Protein AF-A0AAV8XMN3-F1 (afdb_monomer_lite)

Secondary structure (DSSP, 8-state):
--HHHHHHHHHHHHHHHH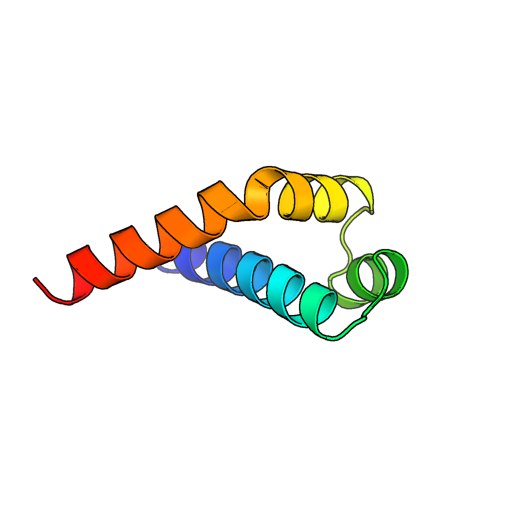HTT--HHHHHHHHT--HHHHHHHHHTHHHHHHHHHHHHHHHT-

pLDDT: mean 85.84, std 10.4, range [52.5, 93.94]

InterPro domains:
  IPR007889 DNA binding HTH domain, Psq-type [PF04218] (9-50)
  IPR009057 Homedomain-like superfamily [SSF46689] (8-53)

Radius of gyration: 12.4 Å; chains: 1; bounding box: 22×21×35 Å

Sequence (61 aa):
MRQLNEKIKQKLQVIEYLKNGMKNKDLSEKYKVHHSAISKIIHNKGKILQHKETMEKIRRK

Structure (mmCIF, N/CA/C/O backbone):
data_AF-A0AAV8XMN3-F1
#
_entry.id   AF-A0AAV8XMN3-F1
#
loop_
_atom_site.group_PDB
_atom_site.id
_atom_site.type_symbol
_atom_site.label_atom_id
_atom_site.label_alt_id
_atom_site.label_comp_id
_atom_site.label_asym_id
_atom_site.label_entity_id
_atom_site.label_seq_id
_atom_site.pdbx_PDB_ins_code
_atom_site.Cartn_x
_atom_site.Cartn_y
_atom_site.Cartn_z
_atom_site.occupancy
_atom_site.B_iso_or_equiv
_atom_site.auth_seq_id
_atom_site.auth_comp_id
_atom_site.auth_asym_id
_atom_site.auth_atom_id
_atom_site.pdbx_PDB_model_num
ATOM 1 N N . MET A 1 1 ? -7.827 -12.298 11.910 1.00 52.50 1 MET A N 1
ATOM 2 C CA . MET A 1 1 ? -7.531 -10.874 12.210 1.00 52.50 1 MET A CA 1
ATOM 3 C C . MET A 1 1 ? -6.065 -10.428 12.006 1.00 52.50 1 MET A C 1
ATOM 5 O O . MET A 1 1 ? -5.825 -9.234 12.091 1.00 52.50 1 MET A O 1
ATOM 9 N N . ARG A 1 2 ? -5.071 -11.292 11.698 1.00 55.44 2 ARG A N 1
ATOM 10 C CA . ARG A 1 2 ? -3.655 -10.850 11.547 1.00 55.44 2 ARG A CA 1
ATOM 11 C C . ARG A 1 2 ? -3.273 -10.273 10.165 1.00 55.44 2 ARG A C 1
ATOM 13 O O . ARG A 1 2 ? -2.503 -9.324 10.108 1.00 55.44 2 ARG A O 1
ATOM 20 N N . GLN A 1 3 ? -3.853 -10.767 9.065 1.00 55.38 3 GLN A N 1
ATOM 21 C CA . GLN A 1 3 ? -3.399 -10.437 7.696 1.00 55.38 3 GLN A CA 1
ATOM 22 C C . GLN A 1 3 ? -3.738 -9.014 7.203 1.00 55.38 3 GLN A C 1
ATOM 24 O O . GLN A 1 3 ? -3.076 -8.495 6.303 1.00 55.38 3 GLN A O 1
ATOM 29 N N . LEU A 1 4 ? -4.769 -8.366 7.759 1.00 57.91 4 LEU A N 1
ATOM 30 C CA . LEU A 1 4 ? -5.215 -7.049 7.284 1.00 57.91 4 LEU A CA 1
ATOM 31 C C . LEU A 1 4 ? -4.191 -5.947 7.616 1.00 57.91 4 LEU A C 1
ATOM 33 O O . LEU A 1 4 ? -3.942 -5.057 6.803 1.00 57.91 4 LEU A O 1
ATOM 37 N N . ASN A 1 5 ? -3.530 -6.067 8.771 1.00 67.81 5 ASN A N 1
ATOM 38 C CA . ASN A 1 5 ? -2.528 -5.107 9.229 1.00 67.81 5 ASN A CA 1
ATOM 39 C C . ASN A 1 5 ? -1.247 -5.132 8.387 1.00 67.81 5 ASN A C 1
ATOM 41 O O . ASN A 1 5 ? -0.665 -4.077 8.138 1.00 67.81 5 ASN A O 1
ATOM 45 N N . GLU A 1 6 ? -0.811 -6.301 7.914 1.00 77.25 6 GLU A N 1
ATOM 46 C CA . GLU A 1 6 ? 0.404 -6.401 7.096 1.00 77.25 6 GLU A CA 1
ATOM 47 C C . GLU A 1 6 ? 0.225 -5.760 5.720 1.00 77.25 6 GLU A C 1
ATOM 49 O O . GLU A 1 6 ? 1.083 -4.995 5.282 1.00 77.25 6 GLU A O 1
ATOM 54 N N . LYS A 1 7 ? -0.929 -5.965 5.072 1.00 82.62 7 LYS A N 1
ATOM 55 C CA . LYS A 1 7 ? -1.214 -5.345 3.766 1.00 82.62 7 LYS A CA 1
ATOM 56 C C . LYS A 1 7 ? -1.272 -3.819 3.844 1.00 82.62 7 LYS A C 1
ATOM 58 O O . LYS A 1 7 ? -0.818 -3.144 2.923 1.00 82.62 7 LYS A O 1
ATOM 63 N N . ILE A 1 8 ? -1.827 -3.257 4.919 1.00 84.25 8 ILE A N 1
ATOM 64 C CA . ILE A 1 8 ? -1.863 -1.798 5.108 1.00 84.25 8 ILE A CA 1
ATOM 65 C C . ILE A 1 8 ? -0.456 -1.262 5.387 1.00 84.25 8 ILE A C 1
ATOM 67 O O . ILE A 1 8 ? -0.062 -0.267 4.780 1.00 84.25 8 ILE A O 1
ATOM 71 N N . LYS A 1 9 ? 0.334 -1.946 6.225 1.00 86.38 9 LYS A N 1
ATOM 72 C CA . LYS A 1 9 ? 1.738 -1.582 6.476 1.00 86.38 9 LYS A CA 1
ATOM 73 C C . LYS A 1 9 ? 2.573 -1.572 5.197 1.00 86.38 9 LYS A C 1
ATOM 75 O O . LYS A 1 9 ? 3.282 -0.601 4.962 1.00 86.38 9 LYS A O 1
ATOM 80 N N . GLN A 1 10 ? 2.444 -2.587 4.343 1.00 88.69 10 GLN A N 1
ATOM 81 C CA . GLN A 1 10 ? 3.153 -2.634 3.059 1.00 88.69 10 GLN A CA 1
ATOM 82 C C . GLN A 1 10 ? 2.788 -1.444 2.162 1.00 88.69 10 GLN A C 1
ATOM 84 O O . GLN A 1 10 ? 3.666 -0.799 1.596 1.00 88.69 10 GLN A O 1
ATOM 89 N N . LYS A 1 11 ? 1.498 -1.094 2.075 1.00 90.12 11 LYS A N 1
ATOM 90 C CA . LYS A 1 11 ? 1.048 0.080 1.309 1.00 90.12 11 LYS A CA 1
ATOM 91 C C . LYS A 1 11 ? 1.599 1.391 1.873 1.00 90.12 11 LYS A C 1
ATOM 93 O O . LYS A 1 11 ? 1.971 2.266 1.099 1.00 90.12 11 LYS A O 1
ATOM 98 N N . LEU A 1 12 ? 1.666 1.525 3.198 1.00 91.00 12 LEU A N 1
ATOM 99 C CA . LEU A 1 12 ? 2.261 2.691 3.858 1.00 91.00 12 LEU A CA 1
ATOM 100 C C . LEU A 1 12 ? 3.765 2.792 3.578 1.00 91.00 12 LEU A C 1
ATOM 102 O O . LEU A 1 12 ? 4.232 3.869 3.224 1.00 91.00 12 LEU A O 1
ATOM 106 N N . GLN A 1 13 ? 4.496 1.677 3.632 1.00 91.88 13 GLN A N 1
ATOM 107 C CA . GLN A 1 13 ? 5.921 1.650 3.288 1.00 91.88 13 GLN A CA 1
ATOM 108 C C . GLN A 1 13 ? 6.173 2.059 1.835 1.00 91.88 13 GLN A C 1
ATOM 110 O O . GLN A 1 13 ? 7.091 2.828 1.570 1.00 91.88 13 GLN A O 1
ATOM 115 N N . VAL A 1 14 ? 5.345 1.599 0.889 1.00 92.00 14 VAL A N 1
ATOM 116 C CA . VAL A 1 14 ? 5.432 2.034 -0.516 1.00 92.00 14 VAL A CA 1
ATOM 117 C C . VAL A 1 14 ? 5.293 3.558 -0.621 1.00 92.00 14 VAL A C 1
ATOM 119 O O . VAL A 1 14 ? 6.067 4.191 -1.335 1.00 92.00 14 VAL A O 1
ATOM 122 N N . ILE A 1 15 ? 4.357 4.160 0.121 1.00 91.44 15 ILE A N 1
ATOM 123 C CA . ILE A 1 15 ? 4.169 5.620 0.159 1.00 91.44 15 ILE A CA 1
ATOM 124 C C . ILE A 1 15 ? 5.397 6.329 0.756 1.00 91.44 15 ILE A C 1
ATOM 126 O O . ILE A 1 15 ? 5.808 7.363 0.229 1.00 91.44 15 ILE A O 1
ATOM 130 N N . GLU A 1 16 ? 6.004 5.788 1.815 1.00 92.38 16 GLU A N 1
ATOM 131 C CA . GLU A 1 16 ? 7.227 6.353 2.406 1.00 92.38 16 GLU A CA 1
ATOM 132 C C . GLU A 1 16 ? 8.420 6.284 1.449 1.00 92.38 16 GLU A C 1
ATOM 134 O O . GLU A 1 16 ? 9.112 7.281 1.257 1.00 92.38 16 GLU A O 1
ATOM 139 N N . TYR A 1 17 ? 8.634 5.147 0.786 1.00 92.94 17 TYR A N 1
ATOM 140 C CA . TYR A 1 17 ? 9.724 5.006 -0.178 1.00 92.94 17 TYR A CA 1
ATOM 141 C C . TYR A 1 17 ? 9.572 5.946 -1.377 1.00 92.94 17 TYR A C 1
ATOM 143 O O . TYR A 1 17 ? 10.560 6.530 -1.820 1.00 92.94 17 TYR A O 1
ATOM 151 N N . LEU A 1 18 ? 8.346 6.162 -1.858 1.00 89.00 18 LEU A N 1
ATOM 152 C CA . LEU A 1 18 ? 8.076 7.174 -2.883 1.00 89.00 18 LEU A CA 1
ATOM 153 C C . LEU A 1 18 ? 8.424 8.584 -2.410 1.00 89.00 18 LEU A C 1
ATOM 155 O O . LEU A 1 18 ? 8.993 9.362 -3.172 1.00 89.00 18 LEU A O 1
ATOM 159 N N . LYS A 1 19 ? 8.102 8.920 -1.155 1.00 88.94 19 LYS A N 1
ATOM 160 C CA . LYS A 1 19 ? 8.448 10.222 -0.568 1.00 88.94 19 LYS A CA 1
ATOM 161 C C . LYS A 1 19 ? 9.966 10.413 -0.465 1.00 88.94 19 LYS A C 1
ATOM 163 O O . LYS A 1 19 ? 10.441 11.529 -0.635 1.00 88.94 19 LYS A O 1
ATOM 168 N N . ASN A 1 20 ? 10.707 9.326 -0.261 1.00 91.19 20 ASN A N 1
ATOM 169 C CA . ASN A 1 20 ? 12.171 9.306 -0.237 1.00 91.19 20 ASN A CA 1
ATOM 170 C C . ASN A 1 20 ? 12.812 9.276 -1.641 1.00 91.19 20 ASN A C 1
ATOM 172 O O . ASN A 1 20 ? 14.025 9.118 -1.749 1.00 91.19 20 ASN A O 1
ATOM 176 N N . GLY A 1 21 ? 12.026 9.411 -2.716 1.00 90.19 21 GLY A N 1
ATOM 177 C CA . GLY A 1 21 ? 12.533 9.518 -4.089 1.00 90.19 21 GLY A CA 1
ATOM 178 C C . GLY A 1 21 ? 12.714 8.189 -4.830 1.00 90.19 21 GLY A C 1
ATOM 179 O O . GLY A 1 21 ? 13.278 8.173 -5.923 1.00 90.19 21 GLY A O 1
ATOM 180 N N . MET A 1 22 ? 12.233 7.071 -4.277 1.00 92.12 22 MET A N 1
ATOM 181 C CA . MET A 1 22 ? 12.283 5.768 -4.950 1.00 92.12 22 MET A CA 1
ATOM 182 C C . MET A 1 22 ? 11.316 5.743 -6.145 1.00 92.12 22 MET A C 1
ATOM 184 O O . MET A 1 22 ? 10.187 6.230 -6.036 1.00 92.12 22 MET A O 1
ATOM 188 N N . LYS A 1 23 ? 11.718 5.180 -7.294 1.00 91.31 23 LYS A N 1
ATOM 189 C CA . LYS A 1 23 ? 10.861 5.173 -8.490 1.00 91.31 23 LYS A CA 1
ATOM 190 C C . LYS A 1 23 ? 9.832 4.044 -8.422 1.00 91.31 23 LYS A C 1
ATOM 192 O O . LYS A 1 23 ? 10.030 3.007 -7.792 1.00 91.31 23 LYS A O 1
ATOM 197 N N . ASN A 1 24 ? 8.740 4.208 -9.169 1.00 89.31 24 ASN A N 1
ATOM 198 C CA . ASN A 1 24 ? 7.681 3.197 -9.273 1.00 89.31 24 ASN A CA 1
ATOM 199 C C . ASN A 1 24 ? 8.196 1.833 -9.758 1.00 89.31 24 ASN A C 1
ATOM 201 O O . ASN A 1 24 ? 7.653 0.808 -9.356 1.00 89.31 24 ASN A O 1
ATOM 205 N N . LYS A 1 25 ? 9.224 1.827 -10.619 1.00 90.06 25 LYS A N 1
ATOM 206 C CA . LYS A 1 25 ? 9.856 0.607 -11.132 1.00 90.06 25 LYS A CA 1
ATOM 207 C C . LYS A 1 25 ? 10.571 -0.159 -10.022 1.00 90.06 25 LYS A C 1
ATOM 209 O O . LYS A 1 25 ? 10.241 -1.315 -9.787 1.00 90.06 25 LYS A O 1
ATOM 214 N N . ASP A 1 26 ? 11.413 0.528 -9.255 1.00 91.50 26 ASP A N 1
ATOM 215 C CA . ASP A 1 26 ? 12.136 -0.072 -8.129 1.00 91.50 26 ASP A CA 1
ATOM 216 C C . ASP A 1 26 ? 11.166 -0.662 -7.092 1.00 91.50 26 ASP A C 1
ATOM 218 O O . ASP A 1 26 ? 11.396 -1.733 -6.535 1.00 91.50 26 ASP A O 1
ATOM 222 N N . LEU A 1 27 ? 10.034 0.009 -6.857 1.00 91.19 27 LEU A N 1
ATOM 223 C CA . LEU A 1 27 ? 8.993 -0.469 -5.944 1.00 91.19 27 LEU A CA 1
ATOM 224 C C . LEU A 1 27 ? 8.211 -1.662 -6.493 1.00 91.19 27 LEU A C 1
ATOM 226 O O . LEU A 1 27 ? 7.870 -2.568 -5.732 1.00 91.19 27 LEU A O 1
ATOM 230 N N . SER A 1 28 ? 7.937 -1.676 -7.796 1.00 91.88 28 SER A N 1
ATOM 231 C CA . SER A 1 28 ? 7.317 -2.811 -8.482 1.00 91.88 28 SER A CA 1
ATOM 232 C C . SER A 1 28 ? 8.187 -4.064 -8.350 1.00 91.88 28 SER A C 1
ATOM 234 O O . SER A 1 28 ? 7.680 -5.118 -7.960 1.00 91.88 28 SER A O 1
ATOM 236 N N . GLU A 1 29 ? 9.497 -3.926 -8.569 1.00 92.75 29 GLU A N 1
ATOM 237 C CA . GLU A 1 29 ? 10.473 -5.015 -8.455 1.00 92.75 29 GLU A CA 1
ATOM 238 C C . GLU A 1 29 ? 10.653 -5.466 -6.998 1.00 92.75 29 GLU A C 1
ATOM 240 O O . GLU A 1 29 ? 10.534 -6.656 -6.696 1.00 92.75 29 GLU A O 1
ATOM 245 N N . LYS A 1 30 ? 10.834 -4.521 -6.067 1.00 90.12 30 LYS A N 1
ATOM 246 C CA . LYS A 1 30 ? 11.032 -4.806 -4.636 1.00 90.12 30 LYS A CA 1
ATOM 247 C C . LYS A 1 30 ? 9.862 -5.560 -4.009 1.00 90.12 30 LYS A C 1
ATOM 249 O O . LYS A 1 30 ? 10.073 -6.474 -3.215 1.00 90.12 30 LYS A O 1
ATOM 254 N N . TYR A 1 31 ? 8.634 -5.173 -4.344 1.00 88.81 31 TYR A N 1
ATOM 255 C CA . TYR A 1 31 ? 7.429 -5.780 -3.777 1.00 88.81 31 TYR A CA 1
ATOM 256 C C . TYR A 1 31 ? 6.836 -6.887 -4.656 1.00 88.81 31 TYR A C 1
ATOM 258 O O . TYR A 1 31 ? 5.823 -7.469 -4.272 1.00 88.81 31 TYR A O 1
ATOM 266 N N . LYS A 1 32 ? 7.452 -7.197 -5.807 1.00 91.00 32 LYS A N 1
ATOM 267 C CA . LYS A 1 32 ? 6.953 -8.167 -6.800 1.00 91.00 32 LYS A CA 1
ATOM 268 C C . LYS A 1 32 ? 5.483 -7.931 -7.169 1.00 91.00 32 LYS A C 1
ATOM 270 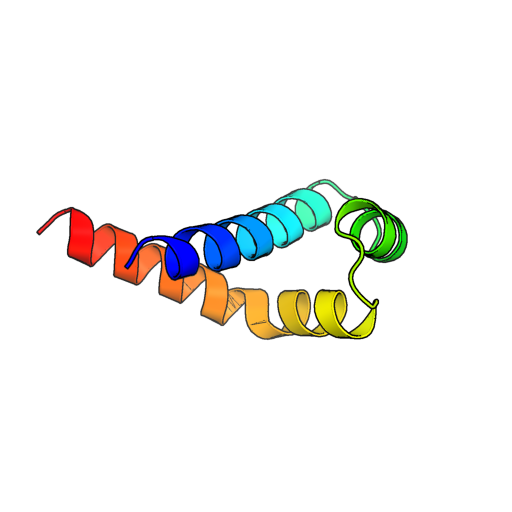O O . LYS A 1 32 ? 4.686 -8.863 -7.261 1.00 91.00 32 LYS A O 1
ATOM 275 N N . VAL A 1 33 ? 5.110 -6.667 -7.359 1.00 90.19 33 VAL A N 1
ATOM 276 C CA . VAL A 1 33 ? 3.747 -6.262 -7.734 1.00 90.19 33 VAL A CA 1
ATOM 277 C C . VAL A 1 33 ? 3.767 -5.497 -9.041 1.00 90.19 33 VAL A C 1
ATOM 279 O O . VAL A 1 33 ? 4.720 -4.784 -9.325 1.00 90.19 33 VAL A O 1
ATOM 282 N N . HIS A 1 34 ? 2.690 -5.582 -9.818 1.00 92.00 34 HIS A N 1
ATOM 283 C CA . HIS A 1 34 ? 2.572 -4.810 -11.051 1.00 92.00 34 HIS A CA 1
ATOM 284 C C . HIS A 1 34 ? 2.630 -3.299 -10.798 1.00 92.00 34 HIS A C 1
ATOM 286 O O . HIS A 1 34 ? 2.069 -2.787 -9.826 1.00 92.00 34 HIS A O 1
ATOM 292 N N . HIS A 1 35 ? 3.196 -2.570 -11.759 1.00 90.94 35 HIS A N 1
ATOM 293 C CA . HIS A 1 35 ? 3.175 -1.106 -11.795 1.00 90.94 35 HIS A CA 1
ATOM 294 C C . HIS A 1 35 ? 1.771 -0.519 -11.587 1.00 90.94 35 HIS A C 1
ATOM 296 O O . HIS A 1 35 ? 1.614 0.485 -10.897 1.00 90.94 35 HIS A O 1
ATOM 302 N N . SER A 1 36 ? 0.733 -1.172 -12.120 1.00 93.25 36 SER A N 1
ATOM 303 C CA . SER A 1 36 ? -0.661 -0.757 -11.932 1.00 93.25 36 SER A CA 1
ATOM 304 C C . SER A 1 36 ? -1.099 -0.799 -10.462 1.00 93.25 36 SER A C 1
ATOM 306 O O . SER A 1 36 ? 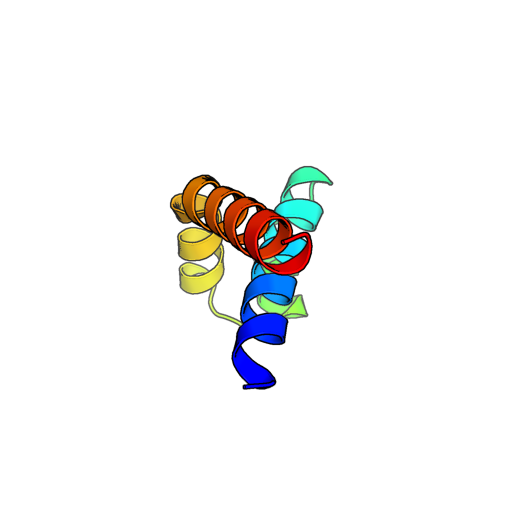-1.879 0.050 -10.030 1.00 93.25 36 SER A O 1
ATOM 308 N N . ALA A 1 37 ? -0.577 -1.738 -9.669 1.00 91.62 37 ALA A N 1
ATOM 309 C CA . ALA A 1 37 ? -0.829 -1.807 -8.234 1.00 91.62 37 ALA A CA 1
ATOM 310 C C . ALA A 1 37 ? -0.136 -0.656 -7.492 1.00 91.62 37 ALA A C 1
ATOM 312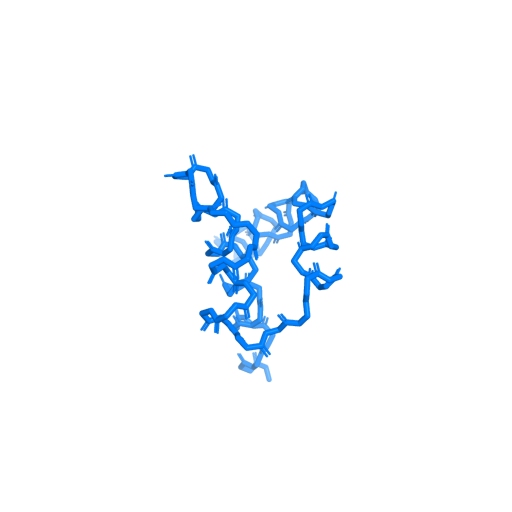 O O . ALA A 1 37 ? -0.773 -0.011 -6.660 1.00 91.62 37 ALA A O 1
ATOM 313 N N . 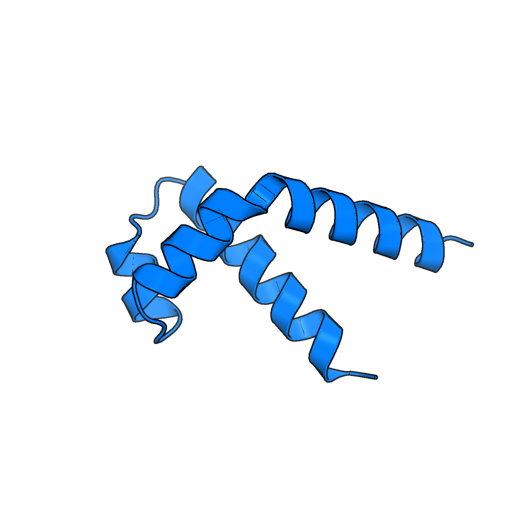ILE A 1 38 ? 1.118 -0.343 -7.839 1.00 92.25 38 ILE A N 1
ATOM 314 C CA . ILE A 1 38 ? 1.843 0.811 -7.284 1.00 92.25 38 ILE A CA 1
ATOM 315 C C . ILE A 1 38 ? 1.092 2.111 -7.596 1.00 92.25 38 ILE A C 1
ATOM 317 O O . ILE A 1 38 ? 0.775 2.867 -6.679 1.00 92.25 38 ILE A O 1
ATOM 321 N N . SER A 1 39 ? 0.683 2.329 -8.848 1.00 92.50 39 SER A N 1
ATOM 322 C CA . SER A 1 39 ? -0.112 3.504 -9.233 1.00 92.50 39 SER A CA 1
ATOM 323 C C . SER A 1 39 ? -1.429 3.606 -8.459 1.00 92.50 39 SER A C 1
ATOM 325 O O . SER A 1 39 ? -1.793 4.689 -8.003 1.00 92.50 39 SER A O 1
ATOM 327 N N . LYS A 1 40 ? -2.130 2.485 -8.233 1.00 93.62 40 LYS A N 1
ATOM 328 C CA . LYS A 1 40 ? -3.348 2.463 -7.402 1.00 93.62 40 LYS A CA 1
ATOM 329 C C . LYS A 1 40 ? -3.065 2.830 -5.943 1.00 93.62 40 LYS A C 1
ATOM 331 O O . LYS A 1 40 ? -3.893 3.505 -5.332 1.00 93.62 40 LYS A O 1
ATOM 336 N N . ILE A 1 41 ? -1.934 2.401 -5.378 1.00 91.88 41 ILE A N 1
ATOM 337 C CA . ILE A 1 41 ? -1.518 2.772 -4.014 1.00 91.88 41 ILE A CA 1
ATOM 338 C C . ILE A 1 41 ? -1.240 4.275 -3.940 1.00 91.88 41 ILE A C 1
ATOM 340 O O . ILE A 1 41 ? -1.728 4.933 -3.024 1.00 91.88 41 ILE A O 1
ATOM 344 N N . ILE A 1 42 ? -0.536 4.828 -4.930 1.00 90.06 42 ILE A N 1
ATOM 345 C CA . ILE A 1 42 ? -0.230 6.263 -5.020 1.00 90.06 42 ILE A CA 1
ATOM 346 C C . ILE A 1 42 ? -1.507 7.088 -5.122 1.00 90.06 42 ILE A 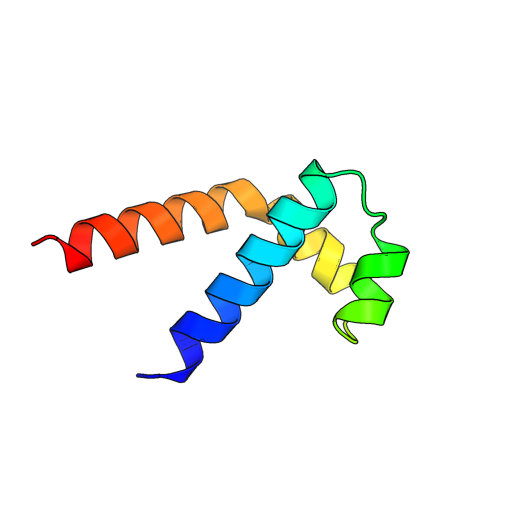C 1
ATOM 348 O O . ILE A 1 42 ? -1.693 8.033 -4.357 1.00 90.06 42 ILE A O 1
ATOM 352 N N . HIS A 1 43 ? -2.400 6.711 -6.037 1.00 93.81 43 HIS A N 1
ATOM 353 C CA . HIS A 1 43 ? -3.669 7.400 -6.242 1.00 93.81 43 HIS A CA 1
ATOM 354 C C . HIS A 1 43 ? -4.525 7.392 -4.967 1.00 93.81 43 HIS A C 1
ATOM 356 O O . HIS A 1 43 ? -5.107 8.404 -4.591 1.00 93.81 43 HIS A O 1
ATOM 362 N N . ASN A 1 44 ? -4.539 6.269 -4.242 1.00 93.94 44 ASN A N 1
ATOM 363 C CA . ASN A 1 44 ? -5.308 6.120 -3.008 1.00 93.94 44 ASN A CA 1
ATOM 364 C C . ASN A 1 44 ? -4.534 6.495 -1.730 1.00 93.94 44 ASN A C 1
ATOM 366 O O . ASN A 1 44 ? -5.032 6.228 -0.633 1.00 93.94 44 ASN A O 1
ATOM 370 N N . LYS A 1 45 ? -3.349 7.118 -1.824 1.00 90.75 45 LYS A N 1
ATOM 371 C CA . LYS A 1 45 ? -2.476 7.375 -0.662 1.00 90.75 45 LYS A CA 1
ATOM 372 C C . LYS A 1 45 ? -3.179 8.125 0.472 1.00 90.75 45 LYS A C 1
ATOM 374 O O . LYS A 1 45 ? -3.002 7.773 1.632 1.00 90.75 45 LYS A O 1
ATOM 379 N N . GLY A 1 46 ? -4.032 9.099 0.139 1.00 90.94 46 GLY A N 1
ATOM 380 C CA . GLY A 1 46 ? -4.792 9.873 1.127 1.00 90.94 46 GLY A CA 1
ATOM 381 C C . GLY A 1 46 ? -5.753 9.001 1.937 1.00 90.94 46 GLY A C 1
ATOM 382 O O . GLY A 1 46 ? -5.741 9.044 3.164 1.00 90.94 46 GLY A O 1
ATOM 383 N N . LYS A 1 47 ? -6.508 8.126 1.262 1.00 91.44 47 LYS A N 1
ATOM 384 C CA . LYS A 1 47 ? -7.422 7.175 1.916 1.00 91.44 47 LYS A CA 1
ATOM 385 C C . LYS A 1 47 ? -6.666 6.169 2.788 1.00 91.44 47 LYS A C 1
ATOM 387 O O . LYS A 1 47 ? -7.129 5.815 3.866 1.00 91.44 47 LYS A O 1
ATOM 392 N N . ILE A 1 48 ? -5.490 5.721 2.340 1.00 89.44 48 ILE A N 1
ATOM 393 C CA . ILE A 1 48 ? -4.637 4.785 3.092 1.00 89.44 48 ILE A CA 1
ATOM 394 C C . ILE A 1 48 ? -4.111 5.440 4.380 1.00 89.44 48 ILE A C 1
ATOM 396 O O . ILE A 1 48 ? -4.128 4.806 5.435 1.00 89.44 48 ILE A O 1
ATOM 400 N N . LEU A 1 49 ? -3.688 6.706 4.313 1.00 88.06 49 LEU A N 1
ATOM 401 C CA . LEU A 1 49 ? -3.238 7.469 5.482 1.00 88.06 49 LEU A CA 1
ATOM 402 C C . LEU A 1 49 ? -4.381 7.735 6.469 1.00 88.06 49 LEU A C 1
ATOM 404 O O . LEU A 1 49 ? -4.209 7.489 7.659 1.00 88.06 49 LEU A O 1
ATOM 408 N N . GLN A 1 50 ? -5.559 8.138 5.985 1.00 90.25 50 GLN A N 1
ATOM 409 C CA . GLN A 1 50 ? -6.746 8.294 6.836 1.00 90.25 50 GLN A CA 1
ATOM 410 C C . GLN A 1 50 ? -7.104 6.988 7.549 1.00 90.25 50 GLN A C 1
ATOM 412 O O . GLN A 1 50 ? -7.358 6.984 8.749 1.00 90.25 50 GLN A O 1
ATOM 417 N N . HIS A 1 51 ? -7.057 5.861 6.835 1.00 87.06 51 HIS A N 1
ATOM 418 C CA . HIS A 1 51 ? -7.341 4.558 7.422 1.00 87.06 51 HIS A CA 1
ATOM 419 C C . HIS A 1 51 ? -6.336 4.181 8.524 1.00 87.06 51 HIS A C 1
ATOM 421 O O . HIS A 1 51 ? -6.741 3.649 9.558 1.00 87.06 51 HIS A O 1
ATOM 427 N N . LYS A 1 52 ? -5.042 4.502 8.354 1.00 85.44 52 LYS A N 1
ATOM 428 C CA . LYS A 1 52 ? -4.031 4.357 9.419 1.00 85.44 52 LYS A CA 1
ATOM 429 C C . LYS A 1 52 ? -4.431 5.160 10.658 1.00 85.44 52 LYS A C 1
ATOM 431 O O . LYS A 1 52 ? -4.446 4.613 11.757 1.00 85.44 52 LYS A O 1
ATOM 436 N N . GLU A 1 53 ? -4.791 6.424 10.469 1.00 86.31 53 GLU A N 1
ATOM 437 C CA . GLU A 1 53 ? -5.150 7.335 11.556 1.00 86.31 53 GLU A CA 1
ATOM 438 C C . GLU A 1 53 ? -6.401 6.864 12.316 1.00 86.31 53 GLU A C 1
ATOM 440 O O . GLU A 1 53 ? -6.430 6.875 13.547 1.00 86.31 53 GLU A O 1
ATOM 445 N N . THR A 1 54 ? -7.418 6.375 11.600 1.00 86.94 54 THR A N 1
ATOM 446 C CA . THR A 1 54 ? -8.615 5.774 12.204 1.00 86.94 54 THR A CA 1
ATOM 447 C C . THR A 1 54 ? -8.272 4.523 13.011 1.00 86.94 54 THR A C 1
ATOM 449 O O . THR A 1 54 ? -8.748 4.382 14.137 1.00 86.94 54 THR A O 1
ATOM 452 N N . MET A 1 55 ? -7.419 3.634 12.489 1.00 82.12 55 MET A N 1
ATOM 453 C CA . MET A 1 55 ? -6.982 2.447 13.235 1.00 82.12 55 MET A CA 1
ATOM 454 C C . MET A 1 55 ? -6.187 2.809 14.496 1.00 82.12 55 MET A C 1
ATOM 456 O O . MET A 1 55 ? -6.372 2.175 15.534 1.00 82.12 55 MET A O 1
ATOM 460 N N . GLU A 1 56 ? -5.326 3.830 14.440 1.00 82.50 56 GLU A N 1
ATOM 461 C CA . GLU A 1 56 ? -4.600 4.312 15.622 1.00 82.50 56 GLU A CA 1
ATOM 462 C C . GLU A 1 56 ? -5.542 4.910 16.672 1.00 82.50 56 GLU A C 1
ATOM 464 O O . GLU A 1 56 ? -5.361 4.648 17.861 1.00 82.50 56 GLU A O 1
ATOM 469 N N . LYS A 1 57 ? -6.576 5.651 16.253 1.00 83.88 57 LYS A N 1
ATOM 470 C CA . LYS A 1 57 ? -7.606 6.185 17.160 1.00 83.88 57 LYS A CA 1
ATOM 471 C C . LYS A 1 57 ? -8.400 5.071 17.844 1.00 83.88 57 LYS A C 1
ATOM 473 O O . LYS A 1 57 ? -8.615 5.155 19.047 1.00 83.88 57 LYS A O 1
ATOM 478 N N . ILE A 1 58 ? -8.785 4.025 17.108 1.00 82.44 58 ILE A N 1
ATOM 479 C CA . ILE A 1 58 ? -9.487 2.860 17.676 1.00 82.44 58 ILE A CA 1
ATOM 480 C C . ILE A 1 58 ? -8.592 2.120 18.675 1.00 82.44 58 ILE A C 1
ATOM 482 O O . ILE A 1 58 ? -9.064 1.736 19.730 1.00 82.44 58 ILE A O 1
ATOM 486 N N . ARG A 1 59 ? -7.297 1.942 18.379 1.00 76.00 59 ARG A N 1
ATOM 487 C CA . ARG A 1 59 ? -6.368 1.221 19.268 1.00 76.00 59 ARG A CA 1
ATOM 488 C C . ARG A 1 59 ? -6.076 1.956 20.587 1.00 76.00 59 ARG A C 1
ATOM 490 O O . ARG A 1 59 ? -5.655 1.315 21.544 1.00 76.00 59 ARG A O 1
ATOM 497 N N . ARG A 1 60 ? -6.213 3.285 20.622 1.00 70.19 60 ARG A N 1
ATOM 498 C CA . ARG A 1 60 ? -5.979 4.112 21.823 1.00 70.19 60 ARG A CA 1
ATOM 499 C C . ARG A 1 60 ? -7.203 4.219 22.740 1.00 70.19 60 ARG A C 1
ATOM 501 O O . ARG A 1 60 ? -7.076 4.818 23.803 1.00 70.19 60 ARG A O 1
ATOM 508 N N . LYS A 1 61 ? -8.356 3.713 22.308 1.00 57.09 61 LYS A N 1
ATOM 509 C CA . LYS A 1 61 ? -9.630 3.767 23.023 1.00 57.09 61 LYS A CA 1
ATOM 510 C C . LYS A 1 61 ? -9.962 2.391 23.586 1.00 57.09 61 LYS A C 1
ATOM 512 O O . LYS A 1 61 ? -10.568 2.367 24.674 1.00 57.09 61 LYS A O 1
#

Organism: NCBI:txid1265417

Foldseek 3Di:
DPPVVVVLVLLVVLVVVVVVVDDLVNSCVVVVHDSVVSVVSVVCVVVSVVVVVVVVVVVVD